Protein AF-A0A7R9QHK4-F1 (afdb_monomer)

Foldseek 3Di:
DVVVVVVVVVVVVVVVVVVPPPPPDPDDPVNVVVVVVVCVVVVVADWDADPVRPDTDHPVRVVVVVVVVCVVVVNDDDD

pLDDT: mean 79.06, std 9.18, range [53.53, 91.88]

Radius of gyration: 21.32 Å; Cα contacts (8 Å, |Δi|>4): 27; chains: 1; bounding box: 44×39×46 Å

InterPro domains:
  IPR018611 E3 UFM1-protein ligase 1 [PTHR31057] (1-79)
  IPR056579 E3 UFM1-protein ligase 1-like, N-terminal [PF09743] (7-79)

Secondary structure (DSSP, 8-state):
-HHHHHHHHHHHHHHHHHHHS--TT---HHHHHHHHHHHHHTTS---EEPTTS--EE-HHHHHHHHHHHHHHTTT----

Organism: NCBI:txid1979941

Sequence (79 aa):
MSTDWEDVKRLAADFQRTQLSETLLRLSERNCVEIMKRLIEMKLLDVIFTSDGKEYITEEHLLREIEDELFSAGGRISL

Structure (mmCIF, N/CA/C/O backbone):
data_AF-A0A7R9QHK4-F1
#
_entry.id   AF-A0A7R9QHK4-F1
#
loop_
_atom_site.group_PDB
_atom_site.id
_atom_site.type_symbol
_atom_site.label_atom_id
_atom_site.label_alt_id
_atom_site.label_comp_id
_atom_site.label_asym_id
_atom_site.label_entity_id
_atom_site.label_seq_id
_atom_site.pdbx_PDB_ins_code
_atom_site.Cartn_x
_atom_site.Cartn_y
_atom_site.Cartn_z
_atom_site.occupancy
_atom_site.B_iso_or_equiv
_atom_site.auth_seq_id
_atom_site.auth_comp_id
_atom_site.auth_asym_id
_atom_site.auth_atom_id
_atom_site.pdbx_PDB_model_num
ATOM 1 N N . MET A 1 1 ? 26.936 22.473 24.156 1.00 53.53 1 MET A N 1
ATOM 2 C CA . MET A 1 1 ? 26.682 21.168 24.806 1.00 53.53 1 MET A CA 1
ATOM 3 C C . MET A 1 1 ? 25.329 21.096 25.522 1.00 53.53 1 MET A C 1
ATOM 5 O O . MET A 1 1 ? 24.834 19.990 25.652 1.00 53.53 1 MET A O 1
ATOM 9 N N . SER A 1 2 ? 24.702 22.205 25.955 1.00 60.16 2 SER A N 1
ATOM 10 C CA . SER A 1 2 ? 23.318 22.168 26.487 1.00 60.16 2 SER A CA 1
ATOM 11 C C . SER A 1 2 ? 22.236 22.099 25.399 1.00 60.16 2 SER A C 1
ATOM 13 O O . SER A 1 2 ? 21.229 21.434 25.605 1.00 60.16 2 SER A O 1
ATOM 15 N N . THR A 1 3 ? 22.478 22.709 24.234 1.00 68.00 3 THR A N 1
ATOM 16 C CA . THR A 1 3 ? 21.526 22.779 23.109 1.00 68.00 3 THR A CA 1
ATOM 17 C C . THR A 1 3 ? 21.169 21.400 22.541 1.00 68.00 3 THR A C 1
ATOM 19 O O . THR A 1 3 ? 19.991 21.091 22.425 1.00 68.00 3 THR A O 1
ATOM 22 N N . ASP A 1 4 ? 22.153 20.514 22.334 1.00 81.12 4 ASP A N 1
ATOM 23 C CA . ASP A 1 4 ? 21.906 19.128 21.896 1.00 81.12 4 ASP A CA 1
ATOM 24 C C . ASP A 1 4 ? 20.971 18.356 22.834 1.00 81.12 4 ASP A C 1
ATOM 26 O O . ASP A 1 4 ? 20.129 17.574 22.398 1.00 81.12 4 ASP A O 1
ATOM 30 N N . TRP A 1 5 ? 21.099 18.565 24.145 1.00 88.88 5 TRP A N 1
ATOM 31 C CA . TRP A 1 5 ? 20.278 17.852 25.120 1.00 88.88 5 TRP A CA 1
ATOM 32 C C . TRP A 1 5 ? 18.843 18.386 25.179 1.00 88.88 5 TRP A C 1
ATOM 34 O O . TRP A 1 5 ? 17.907 17.634 25.459 1.00 88.88 5 TRP A O 1
ATOM 44 N N . GLU A 1 6 ? 18.653 19.677 24.906 1.00 87.50 6 GLU A N 1
ATOM 45 C CA . GLU A 1 6 ? 17.329 20.286 24.758 1.00 87.50 6 GLU A CA 1
ATOM 46 C C . GLU A 1 6 ? 16.637 19.805 23.477 1.00 87.50 6 GLU A C 1
ATOM 48 O O . GLU A 1 6 ? 15.458 19.443 23.523 1.00 87.50 6 GLU A O 1
ATOM 53 N N . ASP A 1 7 ? 17.380 19.688 22.376 1.00 86.06 7 ASP A N 1
ATOM 54 C CA . ASP A 1 7 ? 16.872 19.168 21.105 1.00 86.06 7 ASP A CA 1
ATOM 55 C C . ASP A 1 7 ? 16.467 17.691 21.209 1.00 86.06 7 ASP A C 1
ATOM 57 O O . ASP A 1 7 ? 15.377 17.311 20.774 1.00 86.06 7 ASP A O 1
ATOM 61 N N . VAL A 1 8 ? 17.275 16.860 21.876 1.00 88.31 8 VAL A N 1
ATOM 62 C CA . VAL A 1 8 ? 16.945 15.445 22.127 1.00 88.31 8 VAL A CA 1
ATOM 63 C C . VAL A 1 8 ? 15.672 15.307 22.965 1.00 88.31 8 VAL A C 1
ATOM 65 O O . VAL A 1 8 ? 14.814 14.477 22.658 1.00 88.31 8 VAL A O 1
ATOM 68 N N . LYS A 1 9 ? 15.500 16.134 24.004 1.00 89.69 9 LYS A N 1
ATOM 69 C CA . LYS A 1 9 ? 14.275 16.128 24.821 1.00 89.69 9 LYS A CA 1
ATOM 70 C C . LYS A 1 9 ? 13.050 16.549 24.023 1.00 89.69 9 LYS A C 1
ATOM 72 O O . LYS A 1 9 ? 11.985 15.956 24.193 1.00 89.69 9 LYS A O 1
ATOM 77 N N . ARG A 1 10 ? 13.194 17.554 23.160 1.00 89.88 10 ARG A N 1
ATOM 78 C CA . ARG A 1 10 ? 12.116 18.013 22.286 1.00 89.88 10 ARG A CA 1
ATOM 79 C C . ARG A 1 10 ? 11.702 16.919 21.304 1.00 89.88 10 ARG A C 1
ATOM 81 O O . ARG A 1 10 ? 10.515 16.633 21.193 1.00 89.88 10 ARG A O 1
ATOM 88 N N . LEU A 1 11 ? 12.671 16.248 20.684 1.00 88.06 11 LEU A N 1
ATOM 89 C CA . LEU A 1 11 ? 12.411 15.148 19.759 1.00 88.06 11 LEU A CA 1
ATOM 90 C C . LEU A 1 11 ? 11.720 13.964 20.454 1.00 88.06 11 LEU A C 1
ATOM 92 O O . LEU A 1 11 ? 10.775 13.394 19.915 1.00 88.06 11 LEU A O 1
ATOM 96 N N . ALA A 1 12 ? 12.142 13.626 21.675 1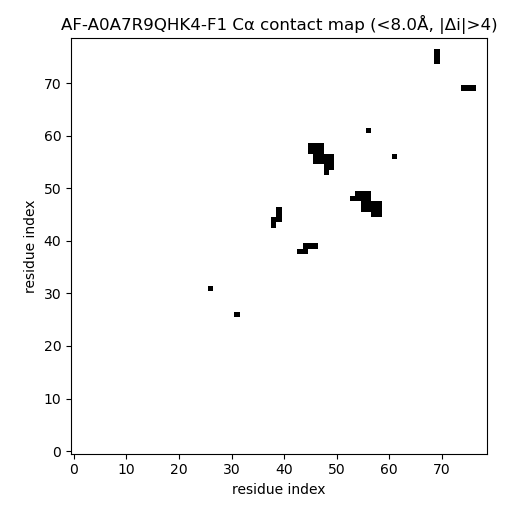.00 88.44 12 ALA A N 1
ATOM 97 C CA . ALA A 1 12 ? 11.505 12.580 22.472 1.00 88.44 12 ALA A CA 1
ATOM 98 C C . ALA A 1 12 ? 10.052 12.932 22.842 1.00 88.44 12 ALA A C 1
ATOM 100 O O . ALA A 1 12 ? 9.176 12.068 22.777 1.00 88.44 12 ALA A O 1
ATOM 101 N N . ALA A 1 13 ? 9.784 14.195 23.184 1.00 88.75 13 ALA A N 1
ATOM 102 C CA . ALA A 1 13 ? 8.435 14.675 23.469 1.00 88.75 13 ALA A CA 1
ATOM 103 C C . ALA A 1 13 ? 7.534 14.636 22.221 1.00 88.75 13 ALA A C 1
ATOM 105 O O . ALA A 1 13 ? 6.391 14.182 22.306 1.00 88.75 13 ALA A O 1
ATOM 106 N N . ASP A 1 14 ? 8.051 15.042 21.058 1.00 85.25 14 ASP A N 1
ATOM 107 C CA . ASP A 1 14 ? 7.326 14.971 19.784 1.00 85.25 14 ASP A CA 1
ATOM 108 C C . ASP A 1 14 ? 7.056 13.517 19.364 1.00 85.25 14 ASP A C 1
ATOM 110 O O . ASP A 1 14 ? 5.957 13.192 18.903 1.00 85.25 14 ASP A O 1
ATOM 114 N N . PHE A 1 15 ? 8.009 12.612 19.595 1.00 81.75 15 PHE A N 1
ATOM 115 C CA . PHE A 1 15 ? 7.829 11.182 19.356 1.00 81.75 15 PHE A CA 1
ATOM 116 C C . PHE A 1 15 ? 6.745 10.586 20.261 1.00 81.75 15 PHE A C 1
ATOM 118 O O . PHE A 1 15 ? 5.819 9.948 19.761 1.00 81.75 15 PHE A O 1
ATOM 125 N N . GLN A 1 16 ? 6.792 10.852 21.572 1.00 84.44 16 GLN A N 1
ATOM 126 C CA . GLN A 1 16 ? 5.756 10.403 22.511 1.00 84.44 16 GLN A CA 1
ATOM 127 C C . GLN A 1 16 ? 4.378 10.951 22.142 1.00 84.44 16 GLN A C 1
ATOM 129 O O . GLN A 1 16 ? 3.400 10.208 22.140 1.00 84.44 16 GLN A O 1
ATOM 134 N N . ARG A 1 17 ? 4.291 12.232 21.775 1.00 82.00 17 ARG A N 1
ATOM 135 C CA . ARG A 1 17 ? 3.048 12.859 21.317 1.00 82.00 17 ARG A CA 1
ATOM 136 C C . ARG A 1 17 ? 2.513 12.206 20.041 1.00 82.00 17 ARG A C 1
ATOM 138 O O . ARG A 1 17 ? 1.308 12.013 19.927 1.00 82.00 17 ARG A O 1
ATOM 145 N N . THR A 1 18 ? 3.390 11.837 19.110 1.00 76.38 18 THR A N 1
ATOM 146 C CA . THR A 1 18 ? 3.014 11.132 17.874 1.00 76.38 18 THR A CA 1
ATOM 147 C C . THR A 1 18 ? 2.553 9.701 18.159 1.00 76.38 18 THR A C 1
ATOM 149 O O . THR A 1 18 ? 1.571 9.254 17.579 1.00 76.38 18 THR A O 1
ATOM 152 N N . GLN A 1 19 ? 3.201 8.992 19.087 1.00 73.88 19 GLN A N 1
ATOM 153 C CA . GLN A 1 19 ? 2.796 7.641 19.495 1.00 73.88 19 GLN A CA 1
ATOM 154 C C . GLN A 1 19 ? 1.474 7.611 20.273 1.00 73.88 19 GLN A C 1
ATOM 156 O O . GLN A 1 19 ? 0.696 6.672 20.122 1.00 73.88 19 GLN A O 1
ATOM 161 N N . LEU A 1 20 ? 1.230 8.620 21.114 1.00 72.94 20 LEU A N 1
ATOM 162 C CA . LEU A 1 20 ? 0.003 8.769 21.905 1.00 72.94 20 LEU A CA 1
ATOM 163 C C . LEU A 1 20 ? -1.144 9.398 21.107 1.00 72.94 20 LEU A C 1
ATOM 165 O O . LEU A 1 20 ? -2.284 9.388 21.566 1.00 72.94 20 LEU A O 1
ATOM 169 N N . SER A 1 21 ? -0.854 9.950 19.928 1.00 70.00 21 SER A N 1
ATOM 170 C CA . SER A 1 21 ? -1.876 10.367 18.980 1.00 70.00 21 SER A CA 1
ATOM 171 C C . SER A 1 21 ? -2.621 9.122 18.510 1.00 70.00 21 SER A C 1
ATOM 173 O O . SER A 1 21 ? -2.162 8.410 17.617 1.00 70.00 21 SER A O 1
ATOM 175 N N . GLU A 1 22 ? -3.785 8.856 19.100 1.00 62.03 22 GLU A N 1
ATOM 176 C CA . GLU A 1 22 ? -4.687 7.828 18.599 1.00 62.03 22 GLU A CA 1
ATOM 177 C C . GLU A 1 22 ? -5.007 8.140 17.137 1.00 62.03 22 GLU A C 1
ATOM 179 O O . GLU A 1 22 ? -5.583 9.176 16.799 1.00 62.03 22 GLU A O 1
ATOM 184 N N . THR A 1 23 ? -4.592 7.251 16.236 1.00 63.03 23 THR A N 1
ATOM 185 C CA . THR A 1 23 ? -5.057 7.298 14.856 1.00 63.03 23 THR A CA 1
ATOM 186 C C . THR A 1 23 ? -6.566 7.088 14.920 1.00 63.03 23 THR A C 1
ATOM 188 O O . THR A 1 23 ? -7.011 5.981 15.215 1.00 63.03 23 THR A O 1
ATOM 191 N N . LEU A 1 24 ? -7.346 8.149 14.688 1.00 60.47 24 LEU A N 1
ATOM 192 C CA . LEU A 1 24 ? -8.808 8.204 14.873 1.00 60.47 24 LEU A CA 1
ATOM 193 C C . LEU A 1 24 ? -9.592 7.091 14.142 1.00 60.47 24 LEU A C 1
ATOM 195 O O . LEU A 1 24 ? -10.782 6.913 14.378 1.00 60.47 24 LEU A O 1
ATOM 199 N N . LEU A 1 25 ? -8.930 6.325 13.271 1.00 58.09 25 LEU A N 1
ATOM 200 C CA . LEU A 1 25 ? -9.476 5.226 12.485 1.00 58.09 25 LEU A CA 1
ATOM 201 C C . LEU A 1 25 ? -8.436 4.095 12.363 1.00 58.09 25 LEU A C 1
ATOM 203 O O . LEU A 1 25 ? -7.871 3.875 11.292 1.00 58.09 25 LEU A O 1
ATOM 207 N N . ARG A 1 26 ? -8.146 3.362 13.448 1.00 65.81 26 ARG A N 1
ATOM 208 C CA . ARG A 1 26 ? -7.377 2.107 13.331 1.00 65.81 26 ARG A CA 1
ATOM 209 C C . ARG A 1 26 ? -8.259 1.046 12.676 1.00 65.81 26 ARG A C 1
ATOM 211 O O . ARG A 1 26 ? -9.066 0.393 13.334 1.00 65.81 26 ARG A O 1
ATOM 218 N N . LEU A 1 27 ? -8.112 0.886 11.365 1.00 69.50 27 LEU A N 1
ATOM 219 C CA . LEU A 1 27 ? -8.654 -0.264 10.652 1.00 69.50 27 LEU A CA 1
ATOM 220 C C . LEU A 1 27 ? -7.937 -1.522 11.147 1.00 69.50 27 LEU A C 1
ATOM 222 O O . LEU A 1 27 ? -6.708 -1.579 11.168 1.00 69.50 27 LEU A O 1
ATOM 226 N N . SER A 1 28 ? -8.703 -2.532 11.562 1.00 80.25 28 SER A N 1
ATOM 227 C CA . SER A 1 28 ? -8.137 -3.862 11.764 1.00 80.25 28 SER A CA 1
ATOM 228 C C . SER A 1 28 ? -7.657 -4.410 10.421 1.00 80.25 28 SER A C 1
ATOM 230 O O . SER A 1 28 ? -8.228 -4.094 9.375 1.00 80.25 28 SER A O 1
ATOM 232 N N . GLU A 1 29 ? -6.639 -5.268 10.442 1.00 78.56 29 GLU A N 1
ATOM 233 C CA . GLU A 1 29 ? -6.118 -5.916 9.232 1.00 78.56 29 GLU A CA 1
ATOM 234 C C . GLU A 1 29 ? -7.239 -6.614 8.442 1.00 78.56 29 GLU A C 1
ATOM 236 O O . GLU A 1 29 ? -7.370 -6.445 7.232 1.00 78.56 29 GLU A O 1
ATOM 241 N N . ARG A 1 30 ? -8.151 -7.283 9.160 1.00 81.62 30 ARG A N 1
ATOM 242 C CA . ARG A 1 30 ? -9.344 -7.913 8.584 1.00 81.62 30 ARG A CA 1
ATOM 243 C C . ARG A 1 30 ? -10.267 -6.918 7.877 1.00 81.62 30 ARG A C 1
ATOM 245 O O . ARG A 1 30 ? -10.754 -7.217 6.791 1.00 81.62 30 ARG A O 1
ATOM 252 N N . ASN A 1 31 ? -10.522 -5.756 8.478 1.00 83.69 31 ASN A N 1
ATOM 253 C CA . ASN A 1 31 ? -11.359 -4.734 7.849 1.00 83.69 31 ASN A CA 1
ATOM 254 C C . ASN A 1 31 ? -10.670 -4.133 6.620 1.00 83.69 31 ASN A C 1
ATOM 256 O O . ASN A 1 31 ? -11.347 -3.857 5.636 1.00 83.69 31 ASN A O 1
ATOM 260 N N . CYS A 1 32 ? -9.345 -3.968 6.654 1.00 82.81 32 CYS A N 1
ATOM 261 C CA . CYS A 1 32 ? -8.569 -3.514 5.502 1.00 82.81 32 CYS A CA 1
ATOM 262 C C . CYS A 1 32 ? -8.727 -4.477 4.313 1.00 82.81 32 CYS A C 1
ATOM 264 O O . CYS A 1 32 ? -9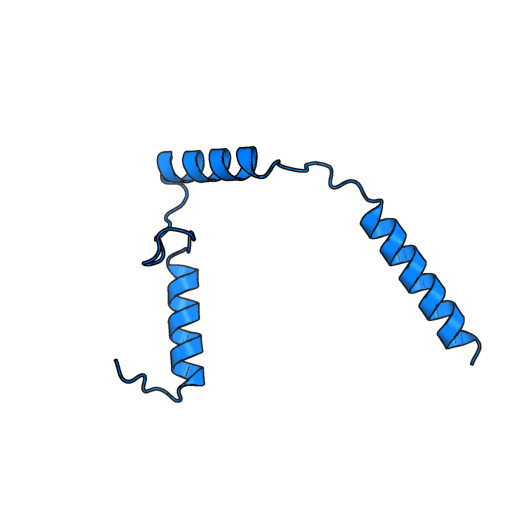.061 -4.049 3.210 1.00 82.81 32 CYS A O 1
ATOM 266 N N . VAL A 1 33 ? -8.601 -5.786 4.561 1.00 82.75 33 VAL A N 1
ATOM 267 C CA . VAL A 1 33 ? -8.770 -6.830 3.535 1.00 82.75 33 VAL A CA 1
ATOM 268 C C . VAL A 1 33 ? -10.186 -6.823 2.951 1.00 82.75 33 VAL A C 1
ATOM 270 O O . VAL A 1 33 ? -10.352 -6.910 1.737 1.00 82.75 33 VAL A O 1
ATOM 273 N N . GLU A 1 34 ? -11.215 -6.679 3.788 1.00 86.12 34 GLU A N 1
ATOM 274 C CA . GLU A 1 34 ? -12.610 -6.630 3.332 1.00 86.12 34 GLU A CA 1
ATOM 275 C C . GLU A 1 34 ? -12.893 -5.385 2.475 1.00 86.12 34 GLU A C 1
ATOM 277 O O . GLU A 1 34 ? -13.583 -5.472 1.459 1.00 86.12 34 GLU A O 1
ATOM 282 N N . ILE A 1 35 ? -12.336 -4.229 2.852 1.00 86.88 35 ILE A N 1
ATOM 283 C CA . ILE A 1 35 ? -12.447 -2.991 2.070 1.00 86.88 35 ILE A CA 1
ATOM 284 C C . ILE A 1 35 ? -11.764 -3.162 0.713 1.00 86.88 35 ILE A C 1
ATOM 286 O O . ILE A 1 35 ? -12.386 -2.871 -0.305 1.00 86.88 35 ILE A O 1
ATOM 290 N N . MET A 1 36 ? -10.534 -3.685 0.685 1.00 85.12 36 MET A N 1
ATOM 291 C CA . MET A 1 36 ? -9.816 -3.967 -0.562 1.00 85.12 36 MET A CA 1
ATOM 292 C C . MET A 1 36 ? -10.629 -4.895 -1.465 1.00 85.12 36 MET A C 1
ATOM 294 O O . MET A 1 36 ? -10.867 -4.579 -2.628 1.00 85.12 36 MET A O 1
ATOM 298 N N . LYS A 1 37 ? -11.151 -5.995 -0.913 1.00 84.94 37 LYS A N 1
ATOM 299 C CA . LYS A 1 37 ? -11.973 -6.949 -1.661 1.00 84.94 37 LYS A CA 1
ATOM 300 C C . LYS A 1 37 ? -13.229 -6.302 -2.251 1.00 84.94 37 LYS A C 1
ATOM 302 O O . LYS A 1 37 ? -13.540 -6.546 -3.414 1.00 84.94 37 LYS A O 1
ATOM 307 N N . ARG A 1 38 ? -13.919 -5.448 -1.487 1.00 88.62 38 ARG A N 1
ATOM 308 C CA . ARG A 1 38 ? -15.089 -4.697 -1.975 1.00 88.62 38 ARG A CA 1
ATOM 309 C C . ARG A 1 38 ? -14.730 -3.708 -3.079 1.00 88.62 38 ARG A C 1
ATOM 311 O O . ARG A 1 38 ? -15.474 -3.596 -4.045 1.00 88.62 38 ARG A O 1
ATOM 318 N N . LEU A 1 39 ? -13.604 -3.007 -2.963 1.00 86.94 39 LEU A N 1
ATOM 319 C CA . LEU A 1 39 ? -13.142 -2.072 -3.994 1.00 86.94 39 LEU A CA 1
ATOM 320 C C . LEU A 1 39 ? -12.833 -2.789 -5.316 1.00 86.94 39 LEU A C 1
ATOM 322 O O . LEU A 1 39 ? -13.195 -2.283 -6.380 1.00 86.94 39 LEU A O 1
ATOM 326 N N . ILE A 1 40 ? -12.243 -3.985 -5.239 1.00 86.00 40 ILE A N 1
ATOM 327 C CA . ILE A 1 40 ? -11.974 -4.849 -6.396 1.00 86.00 40 ILE A CA 1
ATOM 328 C C . ILE A 1 40 ? -13.288 -5.360 -7.007 1.00 86.00 40 ILE A C 1
ATOM 330 O O . ILE A 1 40 ? -13.483 -5.276 -8.218 1.00 86.00 40 ILE A O 1
ATOM 334 N N . GLU A 1 41 ? -14.230 -5.839 -6.186 1.00 88.94 41 GLU A N 1
ATOM 335 C CA . GLU A 1 41 ? -15.542 -6.321 -6.651 1.00 88.94 41 GLU A CA 1
ATOM 336 C C . GLU A 1 41 ? -16.343 -5.220 -7.363 1.00 88.94 41 GLU A C 1
ATOM 338 O O . GLU A 1 41 ? -16.969 -5.457 -8.396 1.00 88.94 41 GLU A O 1
ATOM 343 N N . MET A 1 42 ? -16.265 -3.989 -6.852 1.00 91.88 42 MET A N 1
ATOM 344 C CA . MET A 1 42 ? -16.889 -2.813 -7.459 1.00 91.88 42 MET A CA 1
ATOM 345 C C . MET A 1 42 ? -16.141 -2.290 -8.698 1.00 91.88 42 MET A C 1
ATOM 347 O O . MET A 1 42 ? -16.590 -1.308 -9.289 1.00 91.88 42 MET A O 1
ATOM 351 N N . LYS A 1 43 ? -15.025 -2.919 -9.101 1.00 85.00 43 LYS A N 1
ATOM 352 C CA . LYS A 1 43 ? -14.131 -2.478 -10.189 1.00 85.00 43 LYS A CA 1
ATOM 353 C C . LYS A 1 43 ? -13.651 -1.031 -10.043 1.00 85.00 43 LYS A C 1
ATOM 355 O O . LYS A 1 43 ? -13.415 -0.343 -11.032 1.00 85.00 43 LYS A O 1
ATOM 360 N N . LEU A 1 44 ? -13.534 -0.563 -8.803 1.00 85.19 44 LEU A N 1
ATOM 361 C CA . LEU A 1 44 ? -12.969 0.750 -8.491 1.00 85.19 44 LEU A CA 1
ATOM 362 C C . LEU A 1 44 ? -11.448 0.687 -8.325 1.00 85.19 44 LEU A C 1
ATOM 364 O O . LEU A 1 44 ? -10.795 1.726 -8.323 1.00 85.19 44 LEU A O 1
ATOM 368 N N . LEU A 1 45 ? -10.903 -0.520 -8.164 1.00 81.31 45 LEU A N 1
ATOM 369 C CA . LEU A 1 45 ? -9.483 -0.777 -8.008 1.00 81.31 45 LEU A CA 1
ATOM 370 C C . LEU A 1 45 ? -9.097 -1.981 -8.875 1.00 81.31 45 LEU A C 1
ATOM 372 O O . LEU A 1 45 ? -9.626 -3.073 -8.663 1.00 81.31 45 LEU A O 1
ATOM 376 N N . ASP A 1 46 ? -8.191 -1.765 -9.828 1.00 79.62 46 ASP A N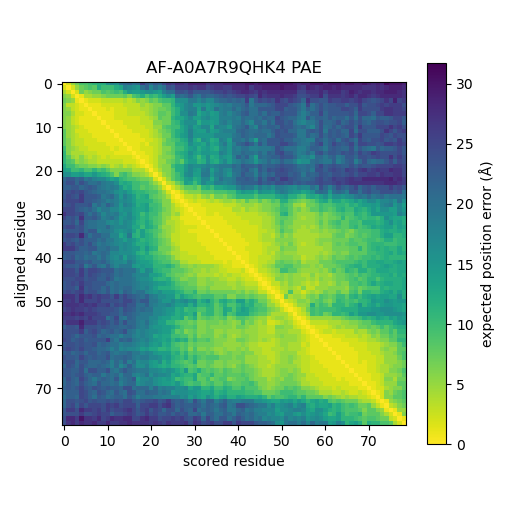 1
ATOM 377 C CA . ASP A 1 46 ? -7.576 -2.836 -10.614 1.00 79.62 46 ASP A CA 1
ATOM 378 C C . ASP A 1 46 ? -6.229 -3.204 -9.986 1.00 79.62 46 ASP A C 1
ATOM 380 O O . ASP A 1 46 ? -5.387 -2.339 -9.718 1.00 79.62 46 ASP A O 1
ATOM 384 N N . VAL A 1 47 ? -6.068 -4.481 -9.660 1.00 81.62 47 VAL A N 1
ATOM 385 C CA . VAL A 1 47 ? -4.892 -5.010 -8.970 1.00 81.62 47 VAL A CA 1
ATOM 386 C C . VAL A 1 47 ? -4.480 -6.315 -9.615 1.00 81.62 47 VAL A C 1
ATOM 388 O O . VAL A 1 47 ? -5.296 -7.187 -9.914 1.00 81.62 47 VAL A O 1
ATOM 391 N N . ILE A 1 48 ? -3.178 -6.456 -9.767 1.00 80.69 48 ILE A N 1
ATOM 392 C CA . ILE A 1 48 ? -2.520 -7.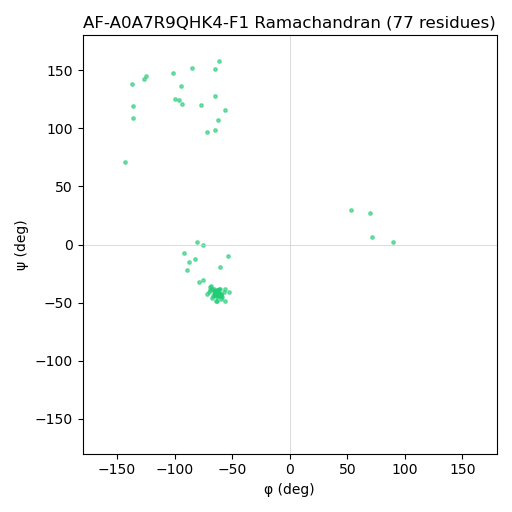658 -10.240 1.00 80.69 48 ILE A CA 1
ATOM 393 C C . ILE A 1 48 ? -1.930 -8.405 -9.044 1.00 80.69 48 ILE A C 1
ATOM 395 O O . ILE 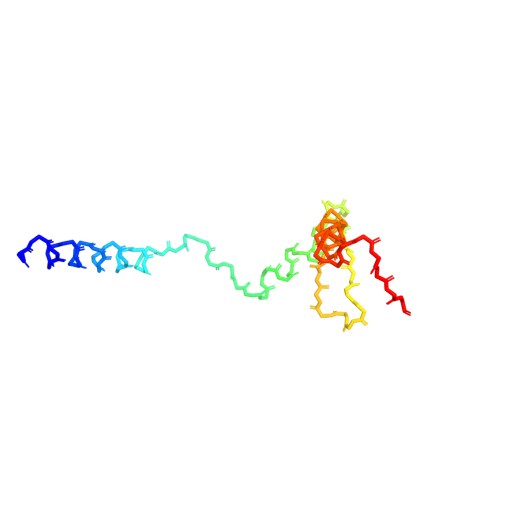A 1 48 ? -1.547 -7.819 -8.027 1.00 80.69 48 ILE A O 1
ATOM 399 N N . PHE A 1 49 ? -1.902 -9.727 -9.161 1.00 79.19 49 PHE A N 1
ATOM 400 C CA . PHE A 1 49 ? -1.365 -10.612 -8.137 1.00 79.19 49 PHE A CA 1
ATOM 401 C C . PHE A 1 49 ? 0.091 -10.920 -8.462 1.00 79.19 49 PHE A C 1
ATOM 403 O O . PHE A 1 49 ? 0.418 -11.220 -9.614 1.00 79.19 49 PHE A O 1
ATOM 410 N N . THR A 1 50 ? 0.960 -10.894 -7.452 1.00 76.50 50 THR A N 1
ATOM 411 C CA . THR A 1 50 ? 2.309 -11.448 -7.606 1.00 76.50 50 THR A CA 1
ATOM 412 C C . THR A 1 50 ? 2.229 -12.947 -7.912 1.00 76.50 50 THR A C 1
ATOM 414 O O . THR A 1 50 ? 1.233 -13.609 -7.614 1.00 76.50 50 THR A O 1
ATOM 417 N N . SER A 1 51 ? 3.271 -13.519 -8.516 1.00 69.94 51 SER A N 1
ATOM 418 C CA . SER A 1 51 ? 3.319 -14.941 -8.907 1.00 69.94 51 SER A CA 1
ATOM 419 C C . SER A 1 51 ? 3.178 -15.919 -7.730 1.00 69.94 51 SER A C 1
ATOM 421 O O . SER A 1 51 ? 2.805 -17.071 -7.935 1.00 69.94 51 SER A O 1
ATOM 423 N N . ASP A 1 52 ? 3.420 -15.452 -6.504 1.00 70.44 52 ASP A N 1
ATOM 424 C CA . ASP A 1 52 ? 3.204 -16.190 -5.253 1.00 70.44 52 ASP A CA 1
ATOM 425 C C . ASP A 1 52 ? 1.800 -15.945 -4.640 1.00 70.44 52 ASP A C 1
ATOM 427 O O . ASP A 1 52 ? 1.407 -16.597 -3.674 1.00 70.44 52 ASP A O 1
ATOM 431 N N . GLY A 1 53 ? 1.017 -15.015 -5.203 1.00 68.81 53 GLY A N 1
ATOM 432 C CA . GLY A 1 53 ? -0.377 -14.721 -4.844 1.00 68.81 53 GLY A CA 1
ATOM 433 C C . GLY A 1 53 ? -0.579 -14.015 -3.500 1.00 68.81 53 GLY A C 1
ATOM 434 O O . GLY A 1 53 ? -1.718 -13.870 -3.055 1.00 68.81 53 GLY A O 1
ATOM 435 N N . LYS A 1 54 ? 0.504 -13.604 -2.832 1.00 71.25 54 LYS A N 1
ATOM 436 C CA . LYS A 1 54 ? 0.460 -13.028 -1.477 1.00 71.25 54 LYS A CA 1
ATOM 437 C C . LYS A 1 54 ? 0.274 -11.518 -1.453 1.00 71.25 54 LYS A C 1
ATOM 439 O O . LYS A 1 54 ? -0.171 -10.987 -0.438 1.00 71.25 54 LYS A O 1
ATOM 444 N N . GLU A 1 55 ? 0.602 -10.837 -2.544 1.00 74.94 55 GLU A N 1
ATOM 445 C CA . GLU A 1 55 ? 0.658 -9.381 -2.585 1.00 74.94 55 GLU A CA 1
ATOM 446 C C . GLU A 1 55 ? -0.192 -8.833 -3.728 1.00 74.94 55 GLU A C 1
ATOM 448 O O . GLU A 1 55 ? -0.273 -9.417 -4.812 1.00 74.94 55 GLU A O 1
ATOM 453 N N . TYR A 1 56 ? -0.834 -7.702 -3.443 1.00 78.75 56 TYR A N 1
ATOM 454 C CA . TYR A 1 56 ? -1.587 -6.920 -4.410 1.00 78.75 56 TYR A CA 1
ATOM 455 C C . TYR A 1 56 ? -0.713 -5.768 -4.870 1.00 78.75 56 TYR A C 1
ATOM 457 O O . TYR A 1 56 ? -0.260 -4.971 -4.047 1.00 78.75 56 TYR A O 1
ATOM 465 N N . ILE A 1 57 ? -0.523 -5.660 -6.176 1.00 81.69 57 ILE A N 1
ATOM 466 C CA . ILE A 1 57 ? 0.187 -4.545 -6.786 1.00 81.69 57 ILE A CA 1
ATOM 467 C C . ILE A 1 57 ? -0.712 -3.894 -7.835 1.00 81.69 57 ILE A C 1
ATOM 469 O O . ILE A 1 57 ? -1.554 -4.548 -8.446 1.00 81.69 57 ILE A O 1
ATOM 473 N N . THR A 1 58 ? -0.619 -2.577 -7.983 1.00 84.12 58 THR A N 1
ATOM 474 C CA . THR A 1 58 ? -1.310 -1.869 -9.066 1.00 84.12 58 THR A CA 1
ATOM 475 C C . THR A 1 58 ? -0.446 -1.907 -10.319 1.00 84.12 58 THR A C 1
ATOM 477 O O . THR A 1 58 ? 0.782 -1.949 -10.229 1.00 84.12 58 THR A O 1
ATOM 480 N N . GLU A 1 59 ? -1.063 -1.857 -11.498 1.00 81.75 59 GLU A N 1
ATOM 481 C CA . GLU A 1 59 ? -0.323 -1.860 -12.769 1.00 81.75 59 GLU A CA 1
ATOM 482 C C . GLU A 1 59 ? 0.689 -0.708 -12.849 1.00 81.75 59 GLU A C 1
ATOM 484 O O . GLU A 1 59 ? 1.831 -0.908 -13.254 1.00 81.75 59 GLU A O 1
ATOM 489 N N . GLU A 1 60 ? 0.304 0.485 -12.385 1.00 83.19 60 GLU A N 1
ATOM 490 C CA . GLU A 1 60 ? 1.194 1.651 -12.325 1.00 83.19 60 GLU A CA 1
ATOM 491 C C . GLU A 1 60 ? 2.411 1.417 -11.425 1.00 83.19 60 GLU A C 1
ATOM 493 O O . GLU A 1 60 ? 3.513 1.874 -11.737 1.00 83.19 60 GLU A O 1
ATOM 498 N N . HIS A 1 61 ? 2.225 0.719 -10.300 1.00 83.88 61 HIS A N 1
ATOM 499 C CA . HIS A 1 61 ? 3.328 0.424 -9.396 1.00 83.88 61 HIS A CA 1
ATOM 500 C C . HIS A 1 61 ? 4.269 -0.614 -10.002 1.00 83.88 61 HIS A C 1
ATOM 502 O O . HIS A 1 61 ? 5.477 -0.402 -9.974 1.00 83.88 61 HIS A O 1
ATOM 508 N N . LEU A 1 62 ? 3.724 -1.664 -10.625 1.00 84.75 62 LEU A N 1
ATOM 509 C CA . LEU A 1 62 ? 4.529 -2.672 -11.309 1.00 84.75 62 LEU A CA 1
ATOM 510 C C . LEU A 1 62 ? 5.349 -2.061 -12.451 1.00 84.75 62 LEU A C 1
ATOM 512 O O . LEU A 1 62 ? 6.526 -2.375 -12.588 1.00 84.75 62 LEU A O 1
ATOM 516 N N . LEU A 1 63 ? 4.752 -1.182 -13.260 1.00 84.69 63 LEU A N 1
ATOM 517 C CA . LEU A 1 63 ? 5.475 -0.495 -14.333 1.00 84.69 63 LEU A CA 1
ATOM 518 C C . LEU A 1 63 ? 6.656 0.303 -13.786 1.00 84.69 63 LEU A C 1
ATOM 520 O O . LEU A 1 63 ? 7.758 0.182 -14.313 1.00 84.69 63 LEU A O 1
ATOM 524 N N . ARG A 1 64 ? 6.441 1.049 -12.697 1.00 87.44 64 ARG A N 1
ATOM 525 C CA . ARG A 1 64 ? 7.520 1.785 -12.036 1.00 87.44 64 ARG A CA 1
ATOM 526 C C . ARG A 1 64 ? 8.616 0.851 -11.534 1.00 87.44 64 ARG A C 1
ATOM 528 O O . ARG A 1 64 ? 9.783 1.144 -11.739 1.00 87.44 64 ARG A O 1
ATOM 535 N N . GLU A 1 65 ? 8.251 -0.271 -10.924 1.00 85.12 65 GLU A N 1
ATOM 536 C CA . GLU A 1 65 ? 9.218 -1.258 -10.434 1.00 85.12 65 GLU A CA 1
ATOM 537 C C .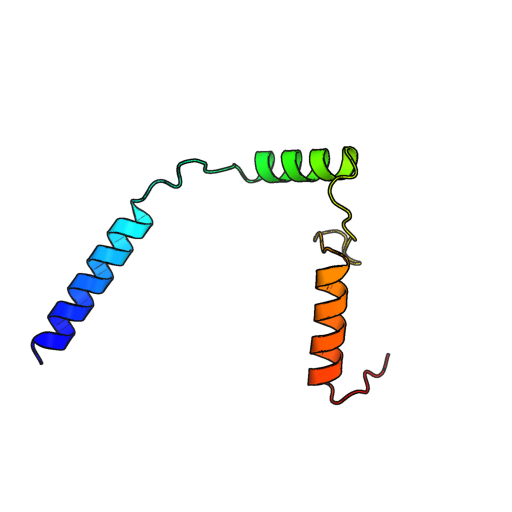 GLU A 1 65 ? 10.067 -1.832 -11.580 1.00 85.12 65 GLU A C 1
ATOM 539 O O . GLU A 1 65 ? 11.286 -1.922 -11.469 1.00 85.12 65 GLU A O 1
ATOM 544 N N . ILE A 1 66 ? 9.442 -2.134 -12.725 1.00 84.75 66 ILE A N 1
ATOM 545 C CA . ILE A 1 66 ? 10.141 -2.591 -13.934 1.00 84.75 66 ILE A CA 1
ATOM 546 C C . ILE A 1 66 ? 11.083 -1.507 -14.471 1.00 84.75 66 ILE A C 1
ATOM 548 O O . ILE A 1 66 ? 12.203 -1.820 -14.872 1.00 84.75 66 ILE A O 1
ATOM 552 N N . GLU A 1 67 ? 10.648 -0.247 -14.516 1.00 86.44 67 GLU A N 1
ATOM 553 C CA . GLU A 1 67 ? 11.480 0.874 -14.968 1.00 86.44 67 GLU A CA 1
ATOM 554 C C . GLU A 1 67 ? 12.672 1.112 -14.035 1.00 86.44 67 GLU A C 1
ATOM 556 O O . GLU A 1 67 ? 13.795 1.295 -14.512 1.00 86.44 67 GLU A O 1
ATOM 561 N N . ASP A 1 68 ? 12.443 1.060 -12.724 1.00 86.62 68 ASP A N 1
ATOM 562 C CA . ASP A 1 68 ? 13.472 1.223 -11.700 1.00 86.62 68 ASP A CA 1
ATOM 563 C C . ASP A 1 68 ? 14.499 0.079 -11.765 1.00 86.62 68 ASP A C 1
ATOM 565 O O . ASP A 1 68 ? 15.706 0.333 -11.747 1.00 86.62 68 ASP A O 1
ATOM 569 N N . GLU A 1 69 ? 14.051 -1.168 -11.934 1.00 85.12 69 GLU A N 1
ATOM 570 C CA . GLU A 1 69 ? 14.926 -2.333 -12.128 1.00 85.12 69 GLU A CA 1
ATOM 571 C C . GLU A 1 69 ? 15.677 -2.286 -13.466 1.00 85.12 69 GLU A C 1
ATOM 573 O O . GLU A 1 69 ? 16.861 -2.614 -13.554 1.00 85.12 69 GLU A O 1
ATOM 578 N N . LEU A 1 70 ? 15.036 -1.815 -14.537 1.00 84.12 70 LEU A N 1
ATOM 579 C CA . LEU A 1 70 ? 15.706 -1.622 -15.820 1.00 84.12 70 LEU A CA 1
ATOM 580 C C . LEU A 1 70 ? 16.795 -0.544 -15.720 1.00 84.12 70 LEU A C 1
ATOM 582 O O . LEU A 1 70 ? 17.875 -0.695 -16.304 1.00 84.12 70 LEU A O 1
ATOM 586 N N .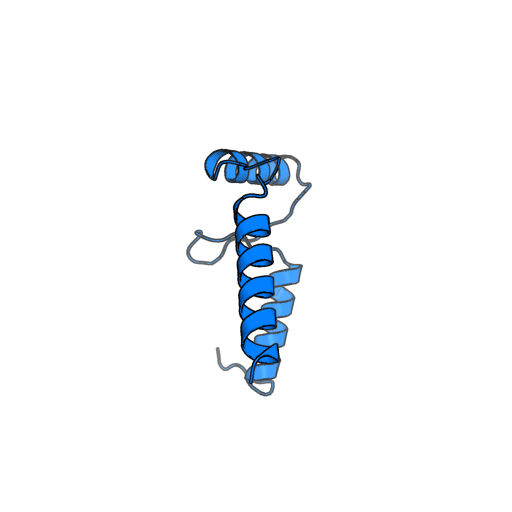 PHE A 1 71 ? 16.519 0.537 -14.990 1.00 83.56 71 PHE A N 1
A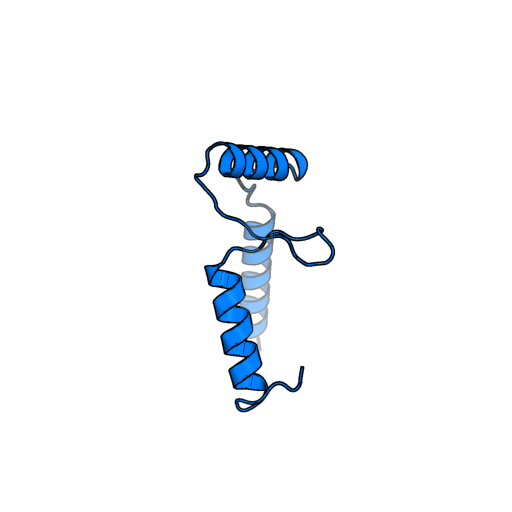TOM 587 C CA . PHE A 1 71 ? 17.474 1.609 -14.741 1.00 83.56 71 PHE A CA 1
ATOM 588 C C . PHE A 1 71 ? 18.639 1.124 -13.869 1.00 83.56 71 PHE A C 1
ATOM 590 O O . PHE A 1 71 ? 19.798 1.380 -14.208 1.00 83.56 71 PHE A O 1
ATOM 597 N N . SER A 1 72 ? 18.354 0.373 -12.799 1.00 81.88 72 SER A N 1
ATOM 598 C CA . SER A 1 72 ? 19.366 -0.200 -11.903 1.00 81.88 72 SER A CA 1
ATOM 599 C C . SER A 1 72 ? 20.290 -1.183 -12.640 1.00 81.88 72 SER A C 1
ATOM 601 O O . SER A 1 72 ? 21.509 -1.150 -12.454 1.00 81.88 72 SER A O 1
ATOM 603 N N . ALA A 1 73 ? 19.735 -1.984 -13.556 1.00 77.88 73 ALA A N 1
ATOM 604 C CA . ALA A 1 73 ? 20.456 -2.963 -14.367 1.00 77.88 73 ALA A CA 1
ATOM 605 C C . ALA A 1 73 ? 21.184 -2.363 -15.590 1.00 77.88 73 ALA A C 1
ATOM 607 O O . ALA A 1 73 ? 21.787 -3.096 -16.378 1.00 77.88 73 ALA A O 1
ATOM 608 N N . GLY A 1 74 ? 21.143 -1.041 -15.799 1.00 78.00 74 GLY A N 1
ATOM 609 C CA . GLY A 1 74 ? 21.819 -0.389 -16.928 1.00 78.00 74 GLY A CA 1
ATOM 610 C C . GLY A 1 74 ? 21.194 -0.698 -18.296 1.00 78.00 74 GLY A C 1
ATOM 611 O O . GLY A 1 74 ? 21.885 -0.672 -19.318 1.00 78.00 74 GLY A O 1
ATOM 612 N N . GLY A 1 75 ? 19.893 -0.998 -18.333 1.00 67.31 75 GLY A N 1
ATOM 613 C CA . GLY A 1 75 ? 19.107 -1.141 -19.560 1.00 67.31 75 GLY A CA 1
ATOM 614 C C . GLY A 1 75 ? 19.067 -2.543 -20.176 1.00 67.31 75 GLY A C 1
ATOM 615 O O . GLY A 1 75 ? 18.456 -2.713 -21.232 1.00 67.31 75 GLY A O 1
ATOM 616 N N . ARG A 1 76 ? 19.691 -3.559 -19.564 1.00 69.06 76 ARG A N 1
ATOM 617 C CA . ARG A 1 76 ? 19.554 -4.962 -19.993 1.00 69.06 76 ARG A CA 1
ATOM 618 C C . ARG A 1 76 ? 19.374 -5.884 -18.795 1.00 69.06 76 ARG A C 1
ATOM 620 O O . ARG A 1 76 ? 20.328 -6.173 -18.085 1.00 69.06 76 ARG A O 1
ATOM 627 N N . ILE A 1 77 ? 18.164 -6.407 -18.651 1.00 64.50 77 ILE A N 1
ATOM 628 C CA . ILE A 1 77 ? 17.875 -7.564 -17.807 1.00 64.50 77 ILE A CA 1
ATOM 629 C C . ILE A 1 77 ? 17.946 -8.807 -18.697 1.00 64.50 77 ILE A C 1
ATOM 631 O O . ILE A 1 77 ? 17.258 -8.898 -19.714 1.00 64.50 77 ILE A O 1
ATOM 635 N N . SER A 1 78 ? 18.832 -9.741 -18.359 1.00 59.75 78 SER A N 1
ATOM 636 C CA . SER A 1 78 ? 18.810 -11.092 -18.919 1.00 59.75 78 SER A CA 1
ATOM 637 C C . SER A 1 78 ? 17.693 -11.877 -18.237 1.00 59.75 78 SER A C 1
ATOM 639 O O . SER A 1 78 ? 17.719 -11.998 -17.013 1.00 59.75 78 SER A O 1
ATOM 641 N N . LEU A 1 79 ? 16.733 -12.357 -19.032 1.00 58.06 79 LEU A N 1
ATOM 642 C CA . LEU A 1 79 ? 15.625 -13.206 -18.586 1.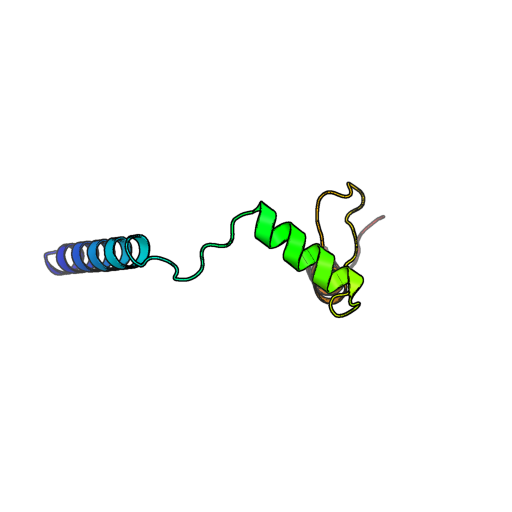00 58.06 79 LEU A CA 1
ATOM 643 C C . LEU A 1 79 ? 16.099 -14.618 -18.219 1.00 58.06 79 LEU A C 1
ATOM 645 O O . LEU A 1 79 ? 16.969 -15.142 -18.956 1.00 58.06 79 LEU A O 1
#

Nearest PDB structures (foldseek):
  8qfc-assembly1_B  TM=8.217E-01  e=1.022E-03  Homo sapiens
  8oj5-assembly1_A  TM=8.231E-01  e=2.075E-03  Homo sapiens

Solvent-accessible surface area (backbone atoms only — not comparable to full-atom values): 4862 Å² total; per-residue (Å²): 123,66,62,65,57,52,50,53,53,50,52,52,52,53,49,51,53,57,71,68,48,73,65,93,72,78,69,50,72,68,55,50,52,52,51,52,52,50,36,42,74,69,66,77,45,76,68,46,67,45,98,85,64,83,47,82,41,39,66,71,55,52,52,49,51,52,52,51,51,33,59,74,52,73,72,58,79,87,130

Mean predicted aligned error: 13.18 Å